Protein AF-A0A0X7JYV1-F1 (afdb_monomer)

Organism: NCBI:txid191390

Solvent-accessible surface area (backbone atoms only — not comparable to full-atom values): 10713 Å² total; per-residue (Å²): 135,82,77,76,75,75,67,81,78,55,72,50,63,49,79,50,95,54,93,27,33,30,32,40,43,58,99,77,88,49,70,45,67,55,55,70,59,71,70,60,39,56,69,51,63,80,45,55,66,67,58,41,50,53,51,33,42,52,52,49,24,56,51,30,47,70,39,95,83,64,55,44,70,53,57,92,79,58,57,78,94,77,61,82,79,89,68,41,78,36,98,88,61,73,36,83,54,52,77,82,57,92,87,40,61,65,58,30,51,50,48,52,45,33,50,83,76,43,21,88,80,70,77,52,72,67,61,32,24,77,35,34,86,61,31,77,42,68,63,34,27,53,52,24,46,52,52,38,50,53,52,50,34,60,70,71,67,53,84,59,75,94,80,57,50,83,85,71,53,91,72,84,86,127

pLDDT: mean 89.29, std 11.87, range [32.91, 97.75]

Structure (mmCIF, N/CA/C/O backbone):
data_AF-A0A0X7JYV1-F1
#
_entry.id   AF-A0A0X7JYV1-F1
#
loop_
_atom_site.group_PDB
_atom_site.id
_atom_site.type_symbol
_atom_site.label_atom_id
_atom_site.label_alt_id
_atom_site.label_comp_id
_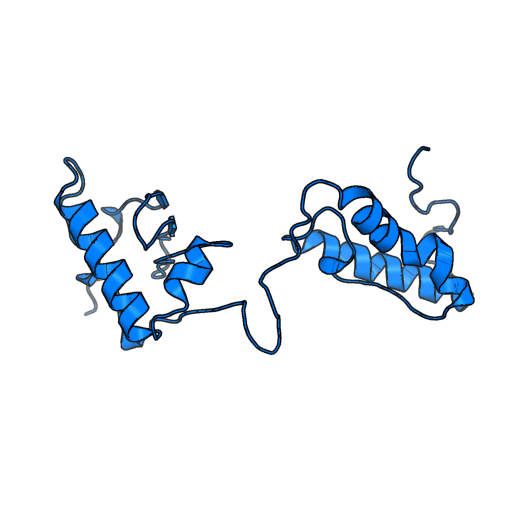atom_site.label_asym_id
_atom_site.label_entity_id
_atom_site.label_seq_id
_atom_site.pdbx_PDB_ins_code
_atom_site.Cartn_x
_atom_site.Cartn_y
_atom_site.Cartn_z
_atom_site.occupancy
_atom_site.B_iso_or_equiv
_atom_site.auth_seq_id
_atom_site.auth_comp_id
_atom_site.auth_asym_id
_atom_site.auth_atom_id
_atom_site.pdbx_PDB_model_num
ATOM 1 N N . MET A 1 1 ? -19.807 -26.103 20.784 1.00 33.91 1 MET A N 1
ATOM 2 C CA . MET A 1 1 ? -21.021 -25.398 20.324 1.00 33.91 1 MET A CA 1
ATOM 3 C C . MET A 1 1 ? -20.685 -23.912 20.316 1.00 33.91 1 MET A C 1
ATOM 5 O O . MET A 1 1 ? -20.834 -23.258 21.335 1.00 33.91 1 MET A O 1
ATOM 9 N N . TYR A 1 2 ? -20.089 -23.412 19.229 1.00 3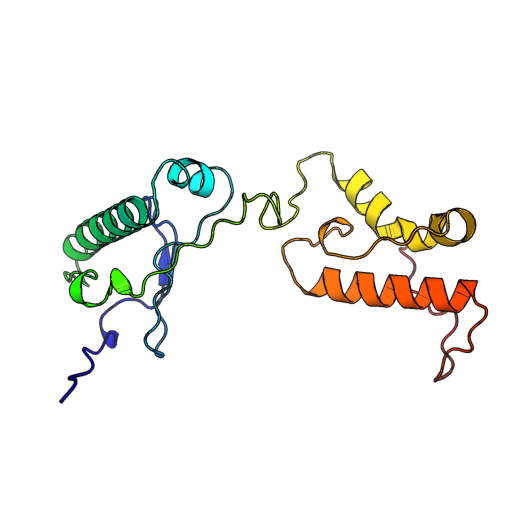2.91 2 TYR A N 1
ATOM 10 C CA . TYR A 1 2 ? -19.815 -21.982 19.088 1.00 32.91 2 TYR A CA 1
ATOM 11 C C . TYR A 1 2 ? -21.114 -21.327 18.638 1.00 32.91 2 TYR A C 1
ATOM 13 O O . TYR A 1 2 ? -21.491 -21.413 17.472 1.00 32.91 2 TYR A O 1
ATOM 21 N N . THR A 1 3 ? -21.849 -20.732 19.570 1.00 38.09 3 THR A N 1
ATOM 22 C CA . THR A 1 3 ? -22.831 -19.712 19.212 1.00 38.09 3 THR A CA 1
ATOM 23 C C . THR A 1 3 ? -22.057 -18.585 18.545 1.00 38.09 3 THR A C 1
ATOM 25 O O . THR A 1 3 ? -21.419 -17.788 19.225 1.00 38.09 3 THR A O 1
ATOM 28 N N . SER A 1 4 ? -22.075 -18.570 17.210 1.00 43.34 4 SER A N 1
ATOM 29 C CA . SER A 1 4 ? -21.818 -17.378 16.408 1.00 43.34 4 SER A CA 1
ATOM 30 C C . SER A 1 4 ? -22.696 -16.280 16.998 1.00 43.34 4 SER A C 1
ATOM 32 O O . SER A 1 4 ? -23.923 -16.285 16.857 1.00 43.34 4 SER A O 1
ATOM 34 N N . LEU A 1 5 ? -22.078 -15.399 17.781 1.00 49.97 5 LEU A N 1
ATOM 35 C CA . LEU A 1 5 ? -22.714 -14.162 18.166 1.00 49.97 5 LEU A CA 1
ATOM 36 C C . LEU A 1 5 ? -22.945 -13.412 16.860 1.00 49.97 5 LEU A C 1
ATOM 38 O O . LEU A 1 5 ? -22.004 -12.955 16.217 1.00 49.97 5 LEU A O 1
ATOM 42 N N . LYS A 1 6 ? -24.200 -13.354 16.426 1.00 52.25 6 LYS A N 1
ATOM 43 C CA . LYS A 1 6 ? -24.572 -12.643 15.211 1.00 52.25 6 LYS A CA 1
ATOM 44 C C . LYS A 1 6 ? -24.196 -1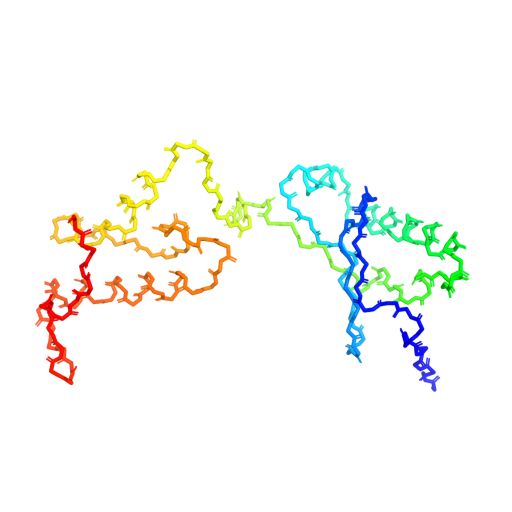1.169 15.373 1.00 52.25 6 LYS A C 1
ATOM 46 O O . LYS A 1 6 ? -24.948 -10.410 15.973 1.00 52.25 6 LYS A O 1
ATOM 51 N N . ILE A 1 7 ? -23.103 -10.757 14.729 1.00 57.00 7 ILE A N 1
ATOM 52 C CA . ILE A 1 7 ? -22.683 -9.353 14.547 1.00 57.00 7 ILE A CA 1
ATOM 53 C C . ILE A 1 7 ? -23.695 -8.571 13.665 1.00 57.00 7 ILE A C 1
ATOM 55 O O . ILE A 1 7 ? -23.497 -7.410 13.335 1.00 57.00 7 ILE A O 1
ATOM 59 N N . LEU A 1 8 ? -24.826 -9.187 13.293 1.00 56.88 8 LEU A N 1
ATOM 60 C CA . LEU A 1 8 ? -25.893 -8.606 12.470 1.00 56.88 8 LEU A CA 1
ATOM 61 C C . LEU A 1 8 ? -26.559 -7.363 13.090 1.00 56.88 8 LEU A C 1
ATOM 63 O O . LEU A 1 8 ? -27.271 -6.662 12.378 1.00 56.88 8 LEU A O 1
ATOM 67 N N . SER A 1 9 ? -26.368 -7.094 14.387 1.00 70.62 9 SER A N 1
ATOM 68 C CA . SER A 1 9 ? -26.886 -5.888 15.050 1.00 70.62 9 SER A CA 1
ATOM 69 C C . SER A 1 9 ? -25.945 -4.681 14.983 1.00 70.62 9 SER A C 1
ATOM 71 O O . SER A 1 9 ? -26.385 -3.570 15.282 1.00 70.62 9 SER A O 1
ATOM 73 N N . LEU A 1 10 ? -24.672 -4.866 14.610 1.00 77.62 10 LEU A N 1
ATOM 74 C CA . LEU A 1 10 ? -23.737 -3.755 14.442 1.00 77.62 10 LEU A CA 1
ATOM 75 C C . LEU A 1 10 ? -23.781 -3.228 13.000 1.00 77.62 10 LEU A C 1
ATOM 77 O O . LEU A 1 10 ? -23.918 -4.018 12.063 1.00 77.62 10 LEU A O 1
ATOM 81 N N . PRO A 1 11 ? -23.633 -1.906 12.795 1.00 83.62 11 PRO A N 1
ATOM 82 C CA . PRO A 1 11 ? -23.472 -1.346 11.460 1.00 83.62 11 PRO A CA 1
ATOM 83 C C . PRO A 1 11 ? -22.309 -2.004 10.713 1.00 83.62 11 PRO A C 1
ATOM 85 O O . PRO A 1 11 ? -21.259 -2.274 11.294 1.00 83.62 11 PRO A O 1
ATOM 88 N N . GLN A 1 12 ? -22.479 -2.217 9.407 1.00 87.69 12 GLN A N 1
ATOM 89 C CA . GLN A 1 12 ? -21.403 -2.716 8.541 1.00 87.69 12 GLN A CA 1
ATOM 90 C C . GLN A 1 12 ? -20.278 -1.694 8.366 1.00 87.69 12 GLN A C 1
ATOM 92 O O . GLN A 1 12 ? -19.138 -2.071 8.114 1.00 87.69 12 GLN A O 1
ATOM 97 N N . THR A 1 13 ? -20.590 -0.406 8.512 1.00 90.19 13 THR A N 1
ATOM 98 C CA . THR A 1 13 ? -19.626 0.684 8.389 1.00 90.19 13 THR A CA 1
ATOM 99 C C . THR A 1 13 ? -19.914 1.744 9.437 1.00 90.19 13 THR A C 1
ATOM 101 O O . THR A 1 13 ? -21.072 2.107 9.654 1.00 90.19 13 THR A O 1
ATOM 104 N N . ILE A 1 14 ? -18.864 2.246 10.080 1.00 89.06 14 ILE A N 1
ATOM 105 C CA . ILE A 1 14 ? -18.926 3.417 10.958 1.00 89.06 14 ILE A CA 1
ATOM 106 C C . ILE A 1 14 ? -17.771 4.332 10.569 1.00 89.06 14 ILE A C 1
ATOM 108 O O . ILE A 1 14 ? -16.627 3.891 10.511 1.00 89.06 14 ILE A O 1
ATOM 112 N N . VAL A 1 15 ? -18.084 5.601 10.324 1.00 92.31 15 VAL A N 1
ATOM 113 C CA . VAL A 1 15 ? -17.098 6.664 10.115 1.00 92.31 15 VAL A CA 1
ATOM 114 C C . VAL A 1 15 ? -17.221 7.632 11.282 1.00 92.31 15 VAL A C 1
ATOM 116 O O . VAL A 1 15 ? -18.325 8.045 11.641 1.00 92.31 15 VAL A O 1
ATOM 119 N N . THR A 1 16 ? -16.102 7.940 11.918 1.00 89.88 16 THR A N 1
ATOM 120 C CA . THR A 1 16 ? -16.039 8.676 13.178 1.00 89.88 16 THR A CA 1
ATOM 121 C C . THR A 1 16 ? -14.786 9.542 13.220 1.00 89.88 16 THR A C 1
ATOM 123 O O . THR A 1 16 ? -13.783 9.253 12.584 1.00 89.88 16 THR A O 1
ATOM 126 N N . ASP A 1 17 ? -14.850 10.617 13.994 1.00 89.12 17 ASP A N 1
ATOM 127 C CA . ASP A 1 17 ? -13.726 11.480 14.353 1.00 89.12 17 ASP A CA 1
ATOM 128 C C . ASP A 1 17 ? -12.864 10.921 15.505 1.00 89.12 17 ASP A C 1
ATOM 130 O O . ASP A 1 17 ? -11.885 11.549 15.914 1.00 89.12 17 ASP A O 1
ATOM 134 N N . CYS A 1 18 ? -13.211 9.754 16.060 1.00 86.81 18 CYS A N 1
ATOM 135 C CA . CYS A 1 18 ? -12.411 9.104 17.093 1.00 86.81 18 CYS A CA 1
ATOM 136 C C . CYS A 1 18 ? -11.186 8.389 16.502 1.00 86.81 18 CYS A C 1
ATOM 138 O O . CYS A 1 18 ? -11.030 8.255 15.291 1.00 86.81 18 CYS A O 1
ATOM 140 N N . LEU A 1 19 ? -10.329 7.859 17.380 1.00 84.56 19 LEU A N 1
ATOM 141 C CA . LEU A 1 19 ? -9.077 7.194 17.000 1.00 84.56 19 LEU A CA 1
ATOM 142 C C . LEU A 1 19 ? -9.250 6.020 16.022 1.00 84.56 19 LEU A C 1
ATOM 144 O O . LEU A 1 19 ? -8.326 5.733 15.268 1.00 84.56 19 LEU A O 1
ATOM 148 N N . ALA A 1 20 ? -10.401 5.340 16.030 1.00 85.50 20 ALA A N 1
ATOM 149 C CA . ALA A 1 20 ? -10.669 4.248 15.097 1.00 85.50 20 ALA A CA 1
ATOM 150 C C . ALA A 1 20 ? -10.878 4.745 13.652 1.00 85.50 20 ALA A C 1
ATOM 152 O O . ALA A 1 20 ? -10.526 4.028 12.717 1.00 85.50 20 ALA A O 1
ATOM 153 N N . HIS A 1 21 ? -11.366 5.978 13.483 1.00 90.38 21 HIS A N 1
ATOM 154 C CA . HIS A 1 21 ? -11.676 6.661 12.224 1.00 90.38 21 HIS A CA 1
ATOM 155 C C . HIS A 1 21 ? -12.701 5.935 11.340 1.00 90.38 21 HIS A C 1
ATOM 157 O O . HIS A 1 21 ? -13.866 6.323 11.282 1.00 90.38 21 HIS A O 1
ATOM 163 N N . GLU A 1 22 ? -12.300 4.845 10.695 1.00 88.00 22 GLU A N 1
ATOM 164 C CA . GLU A 1 22 ? -13.170 4.013 9.873 1.00 88.00 22 GLU A CA 1
ATOM 165 C C . GLU A 1 22 ? -13.190 2.575 10.367 1.00 88.00 22 GLU A C 1
ATOM 167 O O . GLU A 1 22 ? -12.158 1.921 10.523 1.00 88.00 22 GLU A O 1
ATOM 172 N N . PHE A 1 23 ? -14.403 2.079 10.550 1.00 89.50 23 PHE A N 1
ATOM 173 C CA . PHE A 1 23 ? -14.702 0.726 10.961 1.00 89.50 23 PHE A CA 1
ATOM 174 C C . PHE A 1 23 ? -15.492 0.025 9.863 1.00 89.50 23 PHE A C 1
ATOM 176 O O . PHE A 1 23 ? -16.495 0.565 9.387 1.00 89.50 23 PHE A O 1
ATOM 183 N N . TYR A 1 24 ? -15.098 -1.203 9.533 1.00 86.81 24 TYR A N 1
ATOM 184 C CA . TYR A 1 24 ? -15.844 -2.065 8.624 1.00 86.81 24 TYR A CA 1
ATOM 185 C C . TYR A 1 24 ? -16.029 -3.449 9.230 1.00 86.81 24 TYR A C 1
ATOM 187 O O . TYR A 1 24 ? -15.081 -4.085 9.689 1.00 86.81 24 TYR A O 1
ATOM 195 N N . ASN A 1 25 ? -17.258 -3.939 9.177 1.00 85.12 25 ASN A N 1
ATOM 196 C CA . ASN A 1 25 ? -17.617 -5.291 9.560 1.00 85.12 25 ASN A CA 1
ATOM 197 C C . ASN A 1 25 ? -18.267 -5.986 8.370 1.00 85.12 25 ASN A C 1
ATOM 199 O O . ASN A 1 25 ? -19.211 -5.462 7.771 1.00 85.12 25 ASN A O 1
ATOM 203 N N . ASN A 1 26 ? -17.774 -7.174 8.042 1.00 76.31 26 ASN A N 1
ATOM 204 C CA . ASN A 1 26 ? -18.368 -8.007 7.010 1.00 76.31 26 ASN A CA 1
ATOM 205 C C . ASN A 1 26 ? -19.122 -9.189 7.637 1.00 76.31 26 ASN A C 1
ATOM 207 O O . ASN A 1 26 ? -18.989 -9.515 8.810 1.00 76.31 26 ASN A O 1
ATOM 211 N N . THR A 1 27 ? -19.936 -9.865 6.835 1.00 65.88 27 THR A N 1
ATOM 212 C CA . THR A 1 27 ? -20.645 -11.088 7.243 1.00 65.88 27 THR A CA 1
ATOM 213 C C . THR A 1 27 ? -19.733 -12.309 7.429 1.00 65.88 27 THR A C 1
ATOM 215 O O . THR A 1 27 ? -20.249 -13.394 7.672 1.00 65.88 27 THR A O 1
ATOM 218 N N . TYR A 1 28 ? -18.413 -12.161 7.283 1.00 60.47 28 TYR A N 1
ATOM 219 C CA . TYR A 1 28 ? -17.436 -13.248 7.161 1.00 60.47 28 TYR A CA 1
ATOM 220 C C . TYR A 1 28 ? -16.445 -13.299 8.334 1.00 60.47 28 TYR A C 1
ATOM 222 O O . TYR A 1 28 ? -15.290 -13.659 8.143 1.00 60.47 28 TYR A O 1
ATOM 230 N N . ASP A 1 29 ? -16.899 -12.955 9.541 1.00 76.62 29 ASP A N 1
ATOM 231 C CA . ASP A 1 29 ? -16.151 -13.077 10.804 1.00 76.62 29 ASP A CA 1
ATOM 232 C C . ASP A 1 29 ? -14.897 -12.186 10.942 1.00 76.62 29 ASP A C 1
ATOM 234 O O . ASP A 1 29 ? -14.139 -12.339 11.901 1.00 76.62 29 ASP A O 1
ATOM 238 N N . TYR A 1 30 ? -14.686 -11.215 10.043 1.00 85.56 30 TYR A N 1
ATOM 239 C CA . TYR A 1 30 ? -13.577 -10.261 10.138 1.00 85.56 30 TYR A CA 1
ATOM 240 C C . TYR A 1 30 ? -14.058 -8.831 10.358 1.00 85.56 30 TYR A C 1
ATOM 242 O O . TYR A 1 30 ? -15.015 -8.351 9.748 1.00 85.56 30 TYR A O 1
ATOM 250 N N . ILE A 1 31 ? -13.302 -8.127 11.195 1.00 89.62 31 ILE A N 1
ATOM 251 C CA . ILE A 1 31 ? -13.515 -6.727 11.527 1.00 89.62 31 ILE A CA 1
ATOM 252 C C . ILE A 1 31 ? -12.270 -5.938 11.122 1.00 89.62 31 ILE A C 1
ATOM 254 O O . ILE A 1 31 ? -11.174 -6.187 11.628 1.00 89.62 31 ILE A O 1
ATOM 258 N N . LEU A 1 32 ? -12.447 -4.943 10.256 1.00 93.69 32 LEU A N 1
ATOM 259 C CA . LEU A 1 32 ? -11.479 -3.868 10.082 1.00 93.69 32 LEU A CA 1
ATOM 260 C C . LEU A 1 32 ? -11.794 -2.802 11.129 1.00 93.69 32 LEU A C 1
ATOM 262 O O . LEU A 1 32 ? -12.681 -1.974 10.943 1.00 93.69 32 LEU A O 1
ATOM 266 N N . LEU A 1 33 ? -11.099 -2.883 12.265 1.00 93.25 33 LEU A N 1
ATOM 267 C CA . LEU A 1 33 ? -11.400 -2.048 13.429 1.00 93.25 33 LEU A CA 1
ATOM 268 C C . LEU A 1 33 ? -11.068 -0.571 13.199 1.00 93.25 33 LEU A C 1
ATOM 270 O O . LEU A 1 33 ? -11.737 0.301 13.745 1.00 93.25 33 LEU A O 1
ATOM 274 N N . SER A 1 34 ? -9.998 -0.317 12.449 1.00 95.12 34 SER A N 1
ATOM 275 C CA . SER A 1 34 ? -9.519 1.021 12.149 1.00 95.12 34 SER A CA 1
ATOM 276 C C . SER A 1 34 ? -8.795 1.031 10.811 1.00 95.12 34 SER A C 1
ATOM 278 O O . SER A 1 34 ? -7.893 0.220 10.579 1.00 95.12 34 SE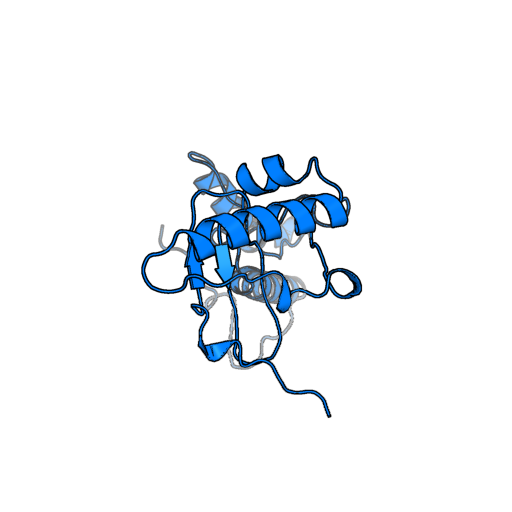R A O 1
ATOM 280 N N . TYR A 1 35 ? -9.174 1.973 9.954 1.00 95.75 35 TYR A N 1
ATOM 281 C CA . TYR A 1 35 ? -8.472 2.299 8.722 1.00 95.75 35 TYR A CA 1
ATOM 282 C C . TYR A 1 35 ? -8.196 3.801 8.669 1.00 95.75 35 TYR A C 1
ATOM 284 O O . TYR A 1 35 ? -9.109 4.616 8.774 1.00 95.75 35 TYR A O 1
ATOM 292 N N . THR A 1 36 ? -6.917 4.168 8.576 1.00 95.75 36 THR A N 1
ATOM 293 C CA . THR A 1 36 ? -6.452 5.557 8.695 1.00 95.75 36 THR A CA 1
ATOM 294 C C . THR A 1 36 ? -5.361 5.880 7.689 1.00 95.75 36 THR A C 1
ATOM 296 O O . THR A 1 36 ? -4.600 5.009 7.261 1.00 95.75 36 THR A O 1
ATOM 299 N N . TRP A 1 37 ? -5.298 7.157 7.316 1.00 95.25 37 TRP A N 1
ATOM 300 C CA . TRP A 1 37 ? -4.340 7.718 6.369 1.00 95.25 37 TRP A CA 1
ATOM 301 C C . TRP A 1 37 ? -3.588 8.879 7.026 1.00 95.25 37 TRP A C 1
ATOM 303 O O . TRP A 1 37 ? -4.052 9.455 8.011 1.00 95.25 37 TRP A O 1
ATOM 313 N N . GLU A 1 38 ? -2.430 9.225 6.462 1.00 94.00 38 GLU A N 1
ATOM 314 C CA . GLU A 1 38 ? -1.724 10.484 6.737 1.00 94.00 38 GLU A CA 1
ATOM 315 C C . GLU A 1 38 ? -1.539 10.771 8.243 1.00 94.00 38 GLU A C 1
ATOM 317 O O . GLU A 1 38 ? -0.969 9.955 8.980 1.00 94.00 38 GLU A O 1
ATOM 322 N N . ASP A 1 39 ? -2.003 11.930 8.712 1.00 93.81 39 ASP A N 1
ATOM 323 C CA . ASP A 1 39 ? -1.814 12.386 10.085 1.00 93.81 39 ASP A CA 1
ATOM 324 C C . ASP A 1 39 ? -2.517 11.493 11.111 1.00 93.81 39 ASP A C 1
ATOM 326 O O . ASP A 1 39 ? -1.995 11.323 12.213 1.00 93.81 39 ASP A O 1
ATOM 330 N N . ASP A 1 40 ? -3.652 10.877 10.778 1.00 93.88 40 ASP A N 1
ATOM 331 C CA . ASP A 1 40 ? -4.352 9.989 11.711 1.00 93.88 40 ASP A CA 1
ATOM 332 C C . ASP A 1 40 ? -3.592 8.679 11.908 1.00 93.88 40 ASP A C 1
ATOM 334 O O . ASP A 1 40 ? -3.376 8.254 13.046 1.00 93.88 40 ASP A O 1
ATOM 338 N N . ALA A 1 41 ? -3.043 8.111 10.831 1.00 94.56 41 ALA A N 1
ATOM 339 C CA . ALA A 1 41 ? -2.151 6.957 10.934 1.00 94.56 41 ALA A CA 1
ATOM 340 C C . ALA A 1 41 ? -0.885 7.291 11.751 1.00 94.56 41 ALA A C 1
ATOM 342 O O . ALA A 1 41 ? -0.416 6.479 12.555 1.00 94.56 41 ALA A O 1
ATOM 343 N N . LYS A 1 42 ? -0.350 8.511 11.598 1.00 92.38 42 LYS A N 1
ATOM 344 C CA . LYS A 1 42 ? 0.823 8.991 12.344 1.00 92.38 42 LYS A CA 1
ATOM 345 C C . LYS A 1 42 ? 0.535 9.222 13.830 1.00 92.38 42 LYS A C 1
ATOM 347 O O . LYS A 1 42 ? 1.371 8.890 14.667 1.00 92.38 42 LYS A O 1
ATOM 352 N N . LYS A 1 43 ? -0.638 9.749 14.193 1.00 91.38 43 LYS A N 1
ATOM 353 C CA . LYS A 1 43 ? -1.051 9.876 15.606 1.00 91.38 43 LYS A CA 1
ATOM 354 C C . LYS A 1 43 ? -1.078 8.512 16.294 1.00 91.38 43 LYS A C 1
ATOM 356 O O . LYS A 1 43 ? -0.716 8.405 17.461 1.00 91.38 43 LYS A O 1
ATOM 361 N N . LEU A 1 44 ? -1.479 7.474 15.565 1.00 91.62 44 LEU A N 1
ATOM 362 C CA . LEU A 1 44 ? -1.633 6.115 16.083 1.00 91.62 44 LEU A CA 1
ATOM 363 C C . LEU A 1 44 ? -0.320 5.321 16.091 1.00 91.62 44 LEU A C 1
ATOM 365 O O . LEU A 1 44 ? -0.205 4.344 16.831 1.00 91.62 44 LEU A O 1
ATOM 369 N N . SER A 1 45 ? 0.700 5.747 15.336 1.00 91.44 45 SER A N 1
ATOM 370 C CA . SER A 1 45 ? 1.983 5.037 15.255 1.00 91.44 45 SER A CA 1
ATOM 371 C C . SER A 1 45 ? 2.810 5.082 16.542 1.00 91.44 45 SER A C 1
ATOM 373 O O . SER A 1 45 ? 3.783 4.343 16.651 1.00 91.44 45 SER A O 1
ATOM 375 N N . ILE A 1 46 ? 2.448 5.936 17.505 1.00 92.81 46 ILE A N 1
ATOM 376 C CA . ILE A 1 46 ? 3.121 6.018 18.812 1.00 92.81 46 ILE A CA 1
ATOM 377 C C . ILE A 1 46 ? 2.799 4.826 19.722 1.00 92.81 46 ILE A C 1
ATOM 379 O O . ILE A 1 46 ? 3.532 4.576 20.674 1.00 92.81 46 ILE A O 1
ATOM 383 N N . PHE A 1 47 ? 1.701 4.115 19.452 1.00 95.12 47 PHE A N 1
ATOM 384 C CA . PHE A 1 47 ? 1.241 2.989 20.257 1.00 95.12 47 PHE A CA 1
ATOM 385 C C . PHE A 1 47 ? 1.749 1.668 19.685 1.00 95.12 47 PHE A C 1
ATOM 387 O O . PHE A 1 47 ? 1.747 1.457 18.464 1.00 95.12 47 PHE A O 1
ATOM 394 N N . ASN A 1 48 ? 2.105 0.736 20.572 1.00 95.62 48 ASN A N 1
ATOM 395 C CA . ASN A 1 48 ? 2.293 -0.652 20.153 1.00 95.62 48 ASN A CA 1
ATOM 396 C C . ASN A 1 48 ? 0.947 -1.290 19.760 1.00 95.62 48 ASN A C 1
ATOM 398 O O . ASN A 1 48 ? -0.120 -0.744 20.035 1.00 95.62 48 ASN A O 1
ATOM 402 N N . ASP A 1 49 ? 0.983 -2.451 19.107 1.00 95.38 49 ASP A N 1
ATOM 403 C CA . ASP A 1 49 ? -0.210 -3.082 18.517 1.00 95.38 49 ASP A CA 1
ATOM 404 C C . ASP A 1 49 ? -1.310 -3.357 19.541 1.00 95.38 49 ASP A C 1
ATOM 406 O O . ASP A 1 49 ? -2.488 -3.113 19.277 1.00 95.38 49 ASP A O 1
ATOM 410 N N . ARG A 1 50 ? -0.927 -3.807 20.740 1.00 95.12 50 ARG A N 1
ATOM 411 C CA . ARG A 1 50 ? -1.877 -4.124 21.807 1.00 95.12 50 ARG A CA 1
ATOM 412 C C . ARG A 1 50 ? -2.496 -2.860 22.394 1.00 95.12 50 ARG A C 1
ATOM 414 O O . ARG A 1 50 ? -3.700 -2.816 22.630 1.00 95.12 50 ARG A O 1
ATOM 421 N N . GLU A 1 51 ? -1.692 -1.825 22.610 1.00 95.81 51 GLU A N 1
ATOM 422 C CA . GLU A 1 51 ? -2.170 -0.516 23.065 1.00 95.81 51 GLU A CA 1
ATOM 423 C C . GLU A 1 51 ? -3.111 0.129 22.048 1.00 95.81 51 GLU A C 1
ATOM 425 O O . GLU A 1 51 ? -4.176 0.620 22.425 1.00 95.81 51 GLU A O 1
ATOM 430 N N . PHE A 1 52 ? -2.736 0.095 20.769 1.00 95.38 52 PHE A N 1
ATOM 431 C CA . PHE A 1 52 ? -3.536 0.594 19.658 1.00 95.38 52 PHE A CA 1
ATOM 432 C C . PHE A 1 52 ? -4.903 -0.093 19.610 1.00 95.38 52 PHE A C 1
ATOM 434 O O . PHE A 1 52 ? -5.936 0.583 19.627 1.00 95.38 52 PHE A O 1
ATOM 441 N N . LEU A 1 53 ? -4.912 -1.429 19.627 1.00 95.19 53 LEU A N 1
ATOM 442 C CA . LEU A 1 53 ? -6.134 -2.224 19.595 1.00 95.19 53 LEU A CA 1
ATOM 443 C C . LEU A 1 53 ? -7.049 -1.900 20.780 1.00 95.19 53 LEU A C 1
ATOM 445 O O . LEU A 1 53 ? -8.244 -1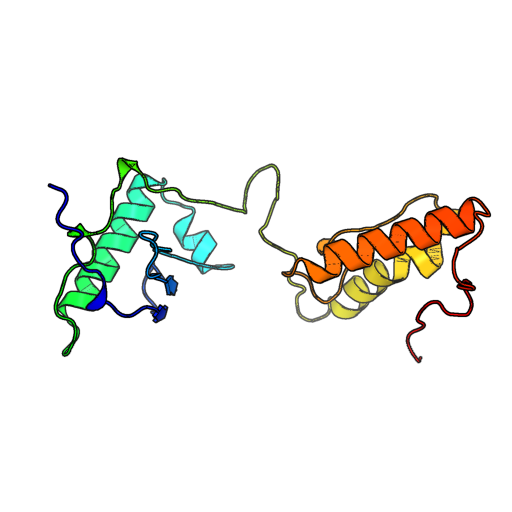.654 20.595 1.00 95.19 53 LEU A O 1
ATOM 449 N N . ASN A 1 54 ? -6.490 -1.870 21.992 1.00 94.88 54 ASN A N 1
ATOM 450 C CA . ASN A 1 54 ? -7.245 -1.593 23.211 1.00 94.88 54 ASN A CA 1
ATOM 451 C C . ASN A 1 54 ? -7.875 -0.195 23.178 1.00 94.88 54 ASN A C 1
ATOM 453 O O . ASN A 1 54 ? -9.034 -0.039 23.557 1.00 94.88 54 ASN A O 1
ATOM 457 N N . LYS A 1 55 ? -7.140 0.817 22.699 1.00 94.88 55 LYS A N 1
ATOM 458 C CA . LYS A 1 55 ? -7.641 2.194 22.582 1.00 94.88 55 LYS A CA 1
ATOM 459 C C . LYS A 1 55 ? -8.763 2.313 21.556 1.00 94.88 55 LYS A C 1
ATOM 461 O O . LYS A 1 55 ? -9.807 2.866 21.885 1.00 94.88 55 LYS A O 1
ATOM 466 N N . CYS A 1 56 ? -8.579 1.761 20.356 1.00 94.44 56 CYS A N 1
ATOM 467 C CA . CYS A 1 56 ? -9.610 1.798 19.314 1.00 94.44 56 CYS A CA 1
ATOM 468 C C . CYS A 1 56 ? -10.884 1.073 19.766 1.00 94.44 56 CYS A C 1
ATOM 470 O O . CYS A 1 56 ? -11.985 1.594 19.612 1.00 94.44 56 CYS A O 1
ATOM 472 N N . THR A 1 57 ? -10.727 -0.091 20.401 1.00 94.00 57 THR A N 1
ATOM 473 C CA . THR A 1 57 ? -11.845 -0.872 20.944 1.00 94.00 57 THR A CA 1
ATOM 474 C C . THR A 1 57 ? -12.597 -0.107 22.034 1.00 94.00 57 THR A C 1
ATOM 476 O O . THR A 1 57 ? -13.823 -0.050 22.008 1.00 94.00 57 THR A O 1
ATOM 479 N N . ALA A 1 58 ? -11.880 0.509 22.979 1.00 94.81 58 ALA A N 1
ATOM 480 C CA . ALA A 1 58 ? -12.491 1.264 24.071 1.00 94.81 58 ALA A CA 1
ATOM 481 C C . ALA A 1 58 ? -13.247 2.511 23.579 1.00 94.81 58 ALA A C 1
ATOM 483 O O . ALA A 1 58 ? -14.340 2.794 24.070 1.00 94.81 58 ALA A O 1
ATOM 484 N N . GLU A 1 59 ? -12.699 3.236 22.600 1.00 93.62 59 GLU A N 1
ATOM 485 C CA . GLU A 1 59 ? -13.377 4.391 21.999 1.00 93.62 59 GLU A CA 1
ATOM 486 C C . GLU A 1 59 ? -14.638 3.983 21.234 1.00 93.62 59 GLU A C 1
ATOM 488 O O . GLU A 1 59 ? -15.685 4.615 21.396 1.00 93.62 59 GLU A O 1
ATOM 493 N N . LEU A 1 60 ? -14.581 2.894 20.462 1.00 92.06 60 LEU A N 1
ATOM 494 C CA . LEU A 1 60 ? -15.757 2.373 19.766 1.00 92.06 60 LEU A CA 1
ATOM 495 C C . LEU A 1 60 ? -16.820 1.868 20.744 1.00 92.06 60 LEU A C 1
ATOM 497 O O . LEU A 1 60 ? -17.989 2.200 20.576 1.00 92.06 60 LEU A O 1
ATOM 501 N N . ASP A 1 61 ? -16.443 1.150 21.804 1.00 93.50 61 ASP A N 1
ATOM 502 C CA . ASP A 1 61 ? -17.372 0.767 22.873 1.00 93.50 61 ASP A CA 1
ATOM 503 C C . ASP A 1 61 ? -18.058 1.997 23.482 1.00 93.50 61 ASP A C 1
ATOM 505 O O . ASP A 1 61 ? -19.281 2.013 23.637 1.00 93.50 61 ASP A O 1
ATOM 509 N N . ARG A 1 62 ? -17.288 3.045 23.804 1.00 93.81 62 ARG A N 1
ATOM 510 C CA . ARG A 1 62 ? -17.815 4.304 24.346 1.00 93.81 62 ARG A CA 1
ATOM 511 C C . ARG A 1 62 ? -18.804 4.949 23.378 1.00 93.81 62 ARG A C 1
ATOM 513 O O . ARG A 1 62 ? -19.873 5.380 23.805 1.00 93.81 62 ARG A O 1
ATOM 520 N N . PHE A 1 63 ? -18.467 5.032 22.096 1.00 89.69 63 PHE A N 1
ATOM 521 C CA . PHE A 1 63 ? -19.333 5.621 21.077 1.00 89.69 63 PHE A CA 1
ATOM 522 C C . PHE A 1 63 ? -20.625 4.814 20.891 1.00 89.69 63 PHE A C 1
ATOM 524 O O . PHE A 1 63 ? -21.726 5.359 20.990 1.00 89.69 63 PHE A O 1
ATOM 531 N N . LEU A 1 64 ? -20.507 3.501 20.690 1.00 90.00 64 LEU A N 1
ATOM 532 C CA . LEU A 1 64 ? -21.636 2.617 20.417 1.00 90.00 64 LEU A CA 1
ATOM 533 C C . LEU A 1 64 ? -22.606 2.522 21.598 1.00 90.00 64 LEU A C 1
ATOM 535 O O . LEU A 1 64 ? -23.820 2.510 21.386 1.00 90.00 64 LEU A O 1
ATOM 539 N N . LEU A 1 65 ? -22.107 2.526 22.836 1.00 93.00 65 LEU A N 1
ATOM 540 C CA . LEU A 1 65 ? -22.951 2.559 24.035 1.00 93.00 65 LEU A CA 1
ATOM 541 C C . LEU A 1 65 ? -23.756 3.856 24.169 1.00 93.00 65 LEU A C 1
ATOM 543 O O . LEU A 1 65 ? -24.876 3.821 24.673 1.00 93.00 65 LEU A O 1
ATOM 547 N N . ASN A 1 66 ? -23.204 4.980 23.706 1.00 91.31 66 ASN A N 1
ATOM 548 C CA . ASN A 1 66 ? -23.865 6.285 23.754 1.00 91.31 66 ASN A CA 1
ATOM 549 C C . ASN A 1 66 ? -24.804 6.540 22.563 1.00 91.31 66 ASN A C 1
ATOM 551 O O . ASN A 1 66 ? -25.565 7.507 22.579 1.00 91.31 66 ASN A O 1
ATOM 555 N N . SER A 1 67 ? -24.783 5.685 21.537 1.00 87.44 67 SER A N 1
ATOM 556 C CA . SER A 1 67 ? -25.728 5.773 20.422 1.00 87.44 67 SER A CA 1
ATOM 557 C C . SER A 1 67 ? -27.167 5.516 20.888 1.00 87.44 67 SER A C 1
ATOM 559 O O . SER A 1 67 ? -27.425 4.704 21.776 1.00 87.44 67 SER A O 1
ATOM 561 N N . SER A 1 68 ? -28.148 6.187 20.285 1.00 89.06 68 SER A N 1
ATOM 562 C CA . SER A 1 68 ? -29.559 6.002 20.652 1.00 89.06 68 SER A CA 1
ATOM 563 C C . SER A 1 68 ? -30.126 4.654 20.188 1.00 89.06 68 SER A C 1
ATOM 565 O O . SER A 1 68 ? -31.070 4.151 20.802 1.00 89.06 68 SER A O 1
ATOM 567 N N . ASN A 1 69 ? -29.538 4.069 19.143 1.00 85.50 69 ASN A N 1
ATOM 568 C CA . ASN A 1 69 ? -30.058 2.929 18.392 1.00 85.50 69 ASN A CA 1
ATOM 569 C C . ASN A 1 69 ? -29.244 1.627 18.532 1.00 85.50 69 ASN A C 1
ATOM 571 O O . ASN A 1 69 ? -29.841 0.567 18.374 1.00 85.50 69 ASN A O 1
ATOM 575 N N . ILE A 1 70 ? -27.934 1.664 18.824 1.00 87.38 70 ILE A N 1
ATOM 576 C CA . ILE A 1 70 ? -27.100 0.442 18.908 1.00 87.38 70 ILE A CA 1
ATOM 577 C C . ILE A 1 70 ? -26.961 -0.022 20.363 1.00 87.38 70 ILE A C 1
ATOM 579 O O . ILE A 1 70 ? -27.303 -1.162 20.679 1.00 87.38 70 ILE A O 1
ATOM 583 N N . LYS A 1 71 ? -26.491 0.866 21.254 1.00 89.50 71 LYS A N 1
ATOM 584 C CA . LYS A 1 71 ? -26.347 0.648 22.711 1.00 89.50 71 LYS A CA 1
ATOM 585 C C . LYS A 1 71 ? -25.647 -0.661 23.102 1.00 89.50 71 LYS A C 1
ATOM 587 O O . LYS A 1 71 ? -25.980 -1.277 24.113 1.00 89.50 71 LYS A O 1
ATOM 592 N N . GLN A 1 72 ? -24.681 -1.102 22.303 1.00 89.44 72 GLN A N 1
ATOM 593 C CA . GLN A 1 72 ? -23.965 -2.366 22.491 1.00 89.44 72 GLN A CA 1
ATOM 594 C C . GLN A 1 72 ? -22.464 -2.152 22.341 1.00 89.44 72 GLN A C 1
ATOM 596 O O . GLN A 1 72 ? -22.029 -1.276 21.601 1.00 89.44 72 GLN A O 1
ATOM 601 N N . LYS A 1 73 ? -21.675 -2.962 23.048 1.00 90.69 73 LYS A N 1
ATOM 602 C CA . LYS A 1 73 ? -20.217 -2.981 22.913 1.00 90.69 73 LYS A CA 1
ATOM 603 C C . LYS A 1 73 ? -19.799 -3.793 21.695 1.00 90.69 73 LYS A C 1
ATOM 605 O O . LYS A 1 73 ? -20.453 -4.781 21.360 1.00 90.69 73 LYS A O 1
ATOM 610 N N . ILE A 1 74 ? -18.672 -3.418 21.105 1.00 89.62 74 ILE A N 1
ATOM 611 C CA . ILE A 1 74 ? -17.989 -4.214 20.092 1.00 89.62 74 ILE A CA 1
ATOM 612 C C . ILE A 1 74 ? -16.907 -5.117 20.685 1.00 89.62 74 ILE A C 1
ATOM 614 O O . ILE A 1 74 ? -16.615 -6.165 20.114 1.00 89.62 74 ILE A O 1
ATOM 618 N N . SER A 1 75 ? -16.356 -4.770 21.852 1.00 92.19 75 SER A N 1
ATOM 619 C CA . SER A 1 75 ? -15.306 -5.557 22.511 1.00 92.19 75 SER A CA 1
ATOM 620 C C . SER A 1 75 ? -15.586 -7.062 22.655 1.00 92.19 75 SER A C 1
ATOM 622 O O . SER A 1 75 ? -14.631 -7.819 22.498 1.00 92.19 75 SER A O 1
ATOM 624 N N . PRO A 1 76 ? -16.830 -7.557 22.859 1.00 91.12 76 PRO A N 1
ATOM 625 C CA . PRO A 1 76 ? -17.090 -9.000 22.906 1.00 91.12 76 PRO A CA 1
ATOM 626 C C . PRO A 1 76 ? -16.844 -9.739 21.581 1.00 91.12 76 PRO A C 1
ATOM 628 O O . PRO A 1 76 ? -16.752 -10.963 21.582 1.00 91.12 76 PRO A O 1
ATOM 631 N N . TYR A 1 77 ? -16.765 -9.013 20.462 1.00 87.00 77 TYR A N 1
ATOM 632 C CA . TYR A 1 77 ? -16.548 -9.558 19.118 1.00 87.00 77 TYR A CA 1
ATOM 633 C C . TYR A 1 77 ? -15.102 -9.408 18.638 1.00 87.00 77 TYR A C 1
ATOM 635 O O . TYR A 1 77 ? -14.769 -9.854 17.544 1.00 87.00 77 TYR A O 1
ATOM 643 N N . ILE A 1 78 ? -14.238 -8.776 19.433 1.00 88.69 78 ILE A N 1
ATOM 644 C CA . ILE A 1 78 ? -12.834 -8.559 19.092 1.00 88.69 78 ILE A CA 1
ATOM 645 C C . ILE A 1 78 ? -11.999 -9.572 19.865 1.00 88.69 78 ILE A C 1
ATOM 647 O O . ILE A 1 78 ? -12.074 -9.643 21.088 1.00 88.69 78 ILE A O 1
ATOM 651 N N . SER A 1 79 ? -11.181 -10.339 19.147 1.00 90.31 79 SER A N 1
ATOM 652 C CA . SER A 1 79 ? -10.215 -11.271 19.729 1.00 90.31 79 SER A CA 1
ATOM 653 C C . SER A 1 79 ? -8.814 -10.649 19.685 1.00 90.31 79 SER A C 1
ATOM 655 O O . SER A 1 79 ? -8.201 -10.632 18.615 1.00 90.31 79 SER A O 1
ATOM 657 N N . PRO A 1 80 ? -8.273 -10.132 20.809 1.00 89.69 80 PRO A N 1
ATOM 658 C CA . PRO A 1 80 ? -6.966 -9.475 20.808 1.00 89.69 80 PRO A CA 1
ATOM 659 C C . PRO A 1 80 ? -5.818 -10.377 20.371 1.00 89.69 80 PRO A C 1
ATOM 661 O O . PRO A 1 80 ? -4.873 -9.906 19.752 1.00 89.69 80 PRO A O 1
ATOM 664 N N . GLU A 1 81 ? -5.924 -11.673 20.655 1.00 92.25 81 GLU A N 1
ATOM 665 C CA . GLU A 1 81 ? -4.896 -12.661 20.319 1.00 92.25 81 GLU A CA 1
ATOM 666 C C . GLU A 1 81 ? -4.888 -13.025 18.821 1.00 92.25 81 GLU A C 1
ATOM 668 O O . GLU A 1 81 ? -3.934 -13.624 18.335 1.00 92.25 81 GLU A O 1
ATOM 673 N N . GLN A 1 82 ? -5.941 -12.664 18.077 1.00 91.75 82 GLN A N 1
ATOM 674 C CA . GLN A 1 82 ? -6.041 -12.850 16.621 1.00 91.75 82 GLN A CA 1
ATOM 675 C C . GLN A 1 82 ? -5.941 -11.528 15.848 1.00 91.75 82 GLN A C 1
ATOM 677 O O . GLN A 1 82 ? -6.021 -11.520 14.620 1.00 91.75 82 GLN A O 1
ATOM 682 N N . ALA A 1 83 ? -5.795 -10.404 16.550 1.00 93.44 83 ALA A N 1
ATOM 683 C CA . ALA A 1 83 ? -5.734 -9.095 15.928 1.00 93.44 83 ALA A CA 1
ATOM 684 C C . ALA A 1 83 ? -4.386 -8.872 15.230 1.00 93.44 83 ALA A C 1
ATOM 686 O O . ALA A 1 83 ? -3.329 -9.251 15.732 1.00 93.44 83 ALA A O 1
ATOM 687 N N . MET A 1 84 ? -4.428 -8.190 14.086 1.00 94.94 84 MET A N 1
ATOM 688 C CA . MET A 1 84 ? -3.247 -7.789 13.325 1.00 94.94 84 MET A CA 1
ATOM 689 C C . MET A 1 84 ? -3.288 -6.284 13.073 1.00 94.94 84 MET A C 1
ATOM 691 O O . MET A 1 84 ? -4.331 -5.742 12.706 1.00 94.94 84 MET A O 1
ATOM 695 N N . VAL A 1 85 ? -2.140 -5.618 13.219 1.00 95.19 85 VAL A N 1
ATOM 696 C CA . VAL A 1 85 ? -1.982 -4.199 12.886 1.00 95.19 85 VAL A CA 1
ATOM 697 C C . VAL A 1 85 ? -0.959 -4.056 11.764 1.00 95.19 85 VAL A C 1
ATOM 699 O O . VAL A 1 85 ? 0.236 -4.260 11.962 1.00 95.19 85 VAL A O 1
ATOM 702 N N . GLN A 1 86 ? -1.422 -3.666 10.578 1.00 95.38 86 GLN A N 1
ATOM 703 C CA . GLN A 1 86 ? -0.544 -3.385 9.444 1.00 95.38 86 GLN A CA 1
ATOM 704 C C . GLN A 1 86 ? -0.187 -1.896 9.407 1.00 95.38 86 GLN A C 1
ATOM 706 O O . GLN A 1 86 ? -1.049 -1.047 9.193 1.00 95.38 86 GLN A O 1
ATOM 711 N N . ARG A 1 87 ? 1.105 -1.575 9.556 1.00 95.75 87 ARG A N 1
ATOM 712 C CA . ARG A 1 87 ? 1.636 -0.215 9.357 1.00 95.75 87 ARG A CA 1
ATOM 713 C C . ARG A 1 87 ? 2.481 -0.162 8.093 1.00 95.75 87 ARG A C 1
ATOM 715 O O . ARG A 1 87 ? 3.544 -0.776 8.016 1.00 95.75 87 ARG A O 1
ATOM 722 N N . TRP A 1 88 ? 2.022 0.612 7.118 1.00 95.81 88 TRP A N 1
ATOM 723 C CA . TRP A 1 88 ? 2.721 0.811 5.846 1.00 95.81 88 TRP A CA 1
ATOM 724 C C . TRP A 1 88 ? 3.950 1.724 5.957 1.00 95.81 88 TRP A C 1
ATOM 726 O O . TRP A 1 88 ? 4.871 1.637 5.155 1.00 95.81 88 TRP A O 1
ATOM 736 N N . MET A 1 89 ? 4.031 2.546 7.004 1.00 93.25 89 MET A N 1
ATOM 737 C CA . MET A 1 89 ? 5.261 3.262 7.353 1.00 93.25 89 MET A CA 1
ATOM 738 C C . MET A 1 89 ? 6.272 2.300 7.993 1.00 93.25 89 MET A C 1
ATOM 740 O O . MET A 1 89 ? 6.486 2.305 9.203 1.00 93.25 89 MET A O 1
ATOM 744 N N . ASN A 1 90 ? 6.870 1.432 7.180 1.00 91.44 90 ASN A N 1
ATOM 745 C CA . ASN A 1 90 ? 7.890 0.470 7.592 1.00 91.44 90 ASN A CA 1
ATOM 746 C C . ASN A 1 90 ? 9.085 0.493 6.630 1.00 91.44 90 ASN A C 1
ATOM 748 O O . ASN A 1 90 ? 9.026 1.088 5.558 1.00 91.44 90 ASN A O 1
ATOM 752 N N . LYS A 1 91 ? 10.161 -0.209 6.993 1.00 92.69 91 LYS A N 1
ATOM 753 C CA . LYS A 1 91 ? 11.419 -0.236 6.229 1.00 92.69 91 LYS A CA 1
ATOM 754 C C . LYS A 1 91 ? 11.309 -0.750 4.784 1.00 92.69 91 LYS A C 1
ATOM 756 O O . LYS A 1 91 ? 12.211 -0.496 3.999 1.00 92.69 91 LYS A O 1
ATOM 761 N N . ASN A 1 92 ? 10.258 -1.502 4.454 1.00 93.31 92 ASN A N 1
ATOM 762 C CA . ASN A 1 92 ? 10.103 -2.125 3.138 1.00 93.31 92 ASN A CA 1
ATOM 763 C C . ASN A 1 92 ? 9.251 -1.273 2.192 1.00 93.31 92 ASN A C 1
ATOM 765 O O . ASN A 1 92 ? 9.503 -1.261 0.995 1.00 93.31 92 ASN A O 1
ATOM 769 N N . SER A 1 93 ? 8.229 -0.599 2.724 1.00 92.62 93 SER A N 1
ATOM 770 C CA . SER A 1 93 ? 7.228 0.124 1.920 1.00 92.62 93 SER A CA 1
ATOM 771 C C . SER A 1 93 ? 7.336 1.643 2.038 1.00 92.62 93 SER A C 1
ATOM 773 O O . SER A 1 93 ? 6.982 2.340 1.096 1.00 92.62 93 SER A O 1
ATOM 775 N N . LEU A 1 94 ? 7.886 2.161 3.146 1.00 92.69 94 LEU A N 1
ATOM 776 C CA . LEU A 1 94 ? 8.112 3.593 3.401 1.00 92.69 94 LEU A CA 1
ATOM 777 C C . LEU A 1 94 ? 6.849 4.478 3.280 1.00 92.69 94 LEU A C 1
ATOM 779 O O . LEU A 1 94 ? 6.960 5.700 3.250 1.00 92.69 94 LEU A O 1
ATOM 783 N N . GLY A 1 95 ? 5.661 3.871 3.235 1.00 93.75 95 GLY A N 1
ATOM 784 C CA . GLY A 1 95 ? 4.386 4.507 2.910 1.00 93.75 95 GLY A CA 1
ATOM 785 C C . GLY A 1 95 ? 3.393 3.492 2.341 1.00 93.75 95 GLY A C 1
ATOM 786 O O . GLY A 1 95 ? 3.777 2.390 1.957 1.00 93.75 95 GLY A O 1
ATOM 787 N N . CYS A 1 96 ? 2.101 3.832 2.332 1.00 94.81 96 CYS A N 1
ATOM 788 C CA . CYS A 1 96 ? 1.060 2.954 1.774 1.00 94.81 96 CYS A CA 1
ATOM 789 C C . CYS A 1 96 ? 0.899 3.114 0.262 1.00 94.81 96 CYS A C 1
ATOM 791 O O . CYS A 1 96 ? 0.694 2.124 -0.433 1.00 94.81 96 CYS A O 1
ATOM 793 N N . ALA A 1 97 ? 0.995 4.349 -0.220 1.00 95.25 97 ALA A N 1
ATOM 794 C CA . ALA A 1 97 ? 0.881 4.712 -1.618 1.00 95.25 97 ALA A CA 1
ATOM 795 C C . ALA A 1 97 ? 1.441 6.120 -1.837 1.00 95.25 97 ALA A C 1
ATOM 797 O O . ALA A 1 97 ? 1.540 6.915 -0.892 1.00 95.25 97 ALA A O 1
ATOM 798 N N . LYS A 1 98 ? 1.768 6.468 -3.082 1.00 94.19 98 LYS A N 1
ATOM 799 C CA . LYS A 1 98 ? 2.060 7.860 -3.441 1.00 94.19 98 LYS A CA 1
ATOM 800 C C . LYS A 1 98 ? 0.775 8.695 -3.430 1.00 94.19 98 LYS A C 1
ATOM 802 O O . LYS A 1 98 ? -0.172 8.400 -4.145 1.00 94.19 98 LYS A O 1
ATOM 807 N N . LEU A 1 99 ? 0.800 9.822 -2.725 1.00 92.00 99 LEU A N 1
ATOM 808 C CA . LEU A 1 99 ? -0.183 10.894 -2.875 1.00 92.00 99 LEU A CA 1
ATOM 809 C C . LEU A 1 99 ? 0.564 12.199 -3.153 1.00 92.00 99 LEU A C 1
ATOM 811 O O . LEU A 1 99 ? 1.332 12.675 -2.315 1.00 92.00 99 LEU A O 1
ATOM 815 N N . TYR A 1 100 ? 0.402 12.761 -4.351 1.00 89.69 100 TYR A N 1
ATOM 816 C CA . TYR A 1 100 ? 1.121 13.981 -4.712 1.00 89.69 100 TYR A CA 1
ATOM 817 C C . TYR A 1 100 ? 0.427 15.218 -4.133 1.00 89.69 100 TYR A C 1
ATOM 819 O O . TYR A 1 100 ? -0.799 15.304 -4.053 1.00 89.69 100 TYR A O 1
ATOM 827 N N . ARG A 1 101 ? 1.234 16.189 -3.702 1.00 92.12 101 ARG A N 1
ATOM 828 C CA . ARG A 1 101 ? 0.754 17.456 -3.139 1.00 92.12 101 ARG A CA 1
ATOM 829 C C . ARG A 1 101 ? 0.491 18.477 -4.246 1.00 92.12 101 ARG A C 1
ATOM 831 O O . ARG A 1 101 ? 0.869 18.285 -5.404 1.00 92.12 101 ARG A O 1
ATOM 838 N N . ALA A 1 102 ? -0.152 19.583 -3.880 1.00 94.62 102 ALA A N 1
ATOM 839 C CA . ALA A 1 102 ? -0.325 20.715 -4.781 1.00 94.62 102 ALA A CA 1
ATOM 840 C C . ALA A 1 102 ? 1.027 21.127 -5.398 1.00 94.62 102 ALA A C 1
ATOM 842 O O . ALA A 1 102 ? 2.029 21.229 -4.695 1.00 94.62 102 ALA A O 1
ATOM 843 N N . GLY A 1 103 ? 1.049 21.323 -6.718 1.00 94.62 103 GLY A N 1
ATOM 844 C CA . GLY A 1 103 ? 2.260 21.647 -7.482 1.00 94.62 103 GLY A CA 1
ATOM 845 C C . GLY A 1 103 ? 3.037 20.445 -8.039 1.00 94.62 103 GLY A C 1
ATOM 846 O O . GLY A 1 103 ? 3.752 20.612 -9.020 1.00 94.62 103 GLY A O 1
ATOM 847 N N . ALA A 1 104 ? 2.838 19.227 -7.527 1.00 93.88 104 ALA A N 1
ATOM 848 C CA . ALA A 1 104 ? 3.605 18.045 -7.949 1.00 93.88 104 ALA A CA 1
ATOM 849 C C . ALA A 1 104 ? 3.007 17.288 -9.159 1.00 93.88 104 ALA A C 1
ATOM 851 O O . ALA A 1 104 ? 3.495 16.226 -9.547 1.00 93.88 104 ALA A O 1
ATOM 852 N N . TYR A 1 105 ? 1.949 17.820 -9.784 1.00 91.44 105 TYR A N 1
ATOM 853 C CA . TYR A 1 105 ? 1.283 17.166 -10.919 1.00 91.44 105 TYR A CA 1
ATOM 854 C C . TYR A 1 105 ? 2.234 16.937 -12.102 1.00 91.44 105 TYR A C 1
ATOM 856 O O . TYR A 1 105 ? 2.313 15.833 -12.635 1.00 91.44 105 TYR A O 1
ATOM 864 N N . TYR A 1 106 ? 2.996 17.962 -12.494 1.00 92.75 106 TYR A N 1
ATOM 865 C CA . TYR A 1 106 ? 3.901 17.863 -13.641 1.00 92.75 106 TYR A CA 1
ATOM 866 C C . TYR A 1 106 ? 5.049 16.880 -13.405 1.00 92.75 106 TYR A C 1
ATOM 868 O O . TYR A 1 106 ? 5.466 16.190 -14.334 1.00 92.75 106 TYR A O 1
ATOM 876 N N . GLU A 1 107 ? 5.520 16.762 -12.165 1.00 93.12 107 GLU A N 1
ATOM 877 C CA . GLU A 1 107 ? 6.510 15.757 -11.775 1.00 93.12 107 GLU A CA 1
ATOM 878 C C . GLU A 1 107 ? 5.920 14.348 -11.912 1.00 93.12 107 GLU A C 1
ATOM 880 O O . GLU A 1 107 ? 6.525 13.482 -12.543 1.00 93.12 107 GLU A O 1
ATOM 885 N N . ALA A 1 108 ? 4.696 14.131 -11.415 1.00 92.88 108 ALA A N 1
ATOM 886 C CA . ALA A 1 108 ? 4.005 12.850 -11.542 1.00 92.88 108 ALA A CA 1
ATOM 887 C C . ALA A 1 108 ? 3.763 12.460 -13.011 1.00 92.88 108 ALA A C 1
ATOM 889 O O . ALA A 1 108 ? 4.015 11.317 -13.387 1.00 92.88 108 ALA A O 1
ATOM 890 N N . VAL A 1 109 ? 3.344 13.407 -13.856 1.00 92.56 109 VAL A N 1
ATOM 891 C CA . VAL A 1 109 ? 3.169 13.179 -15.300 1.00 92.56 109 VAL A CA 1
ATOM 892 C C . VAL A 1 109 ? 4.502 12.884 -15.988 1.00 92.56 109 VAL A C 1
ATOM 894 O O . VAL A 1 109 ? 4.557 12.027 -16.867 1.00 92.56 109 VAL A O 1
ATOM 897 N N . THR A 1 110 ? 5.582 13.557 -15.584 1.00 92.88 110 THR A N 1
ATOM 898 C CA . THR A 1 110 ? 6.926 13.320 -16.131 1.00 92.88 110 THR A CA 1
ATOM 899 C C . THR A 1 110 ? 7.418 11.910 -15.821 1.00 92.88 110 THR A C 1
ATOM 901 O O . THR A 1 110 ? 7.944 11.241 -16.708 1.00 92.88 110 THR A O 1
ATOM 904 N N . LEU A 1 111 ? 7.197 11.425 -14.597 1.00 94.56 111 LEU A N 1
ATOM 905 C CA . LEU A 1 111 ? 7.508 10.042 -14.231 1.00 94.56 111 LEU A CA 1
ATOM 906 C C . LEU A 1 111 ? 6.654 9.042 -15.018 1.00 94.56 111 LEU A C 1
ATOM 908 O O . LEU A 1 111 ? 7.181 8.055 -15.522 1.00 94.56 111 LEU A O 1
ATOM 912 N N . MET A 1 112 ? 5.365 9.333 -15.192 1.00 93.00 112 MET A N 1
ATOM 913 C CA . MET A 1 112 ? 4.435 8.460 -15.910 1.00 93.00 112 MET A CA 1
ATOM 914 C C . MET A 1 112 ? 4.798 8.294 -17.388 1.00 93.00 112 MET A C 1
ATOM 916 O O . MET A 1 112 ? 4.648 7.208 -17.936 1.00 93.00 112 MET A O 1
ATOM 920 N N . LYS A 1 113 ? 5.301 9.347 -18.042 1.00 93.19 113 LYS A N 1
ATOM 921 C CA . LYS A 1 113 ? 5.728 9.300 -19.452 1.00 93.19 113 LYS A CA 1
ATOM 922 C C . LYS A 1 113 ? 7.192 8.887 -19.643 1.00 93.19 113 LYS A C 1
ATOM 924 O O . LYS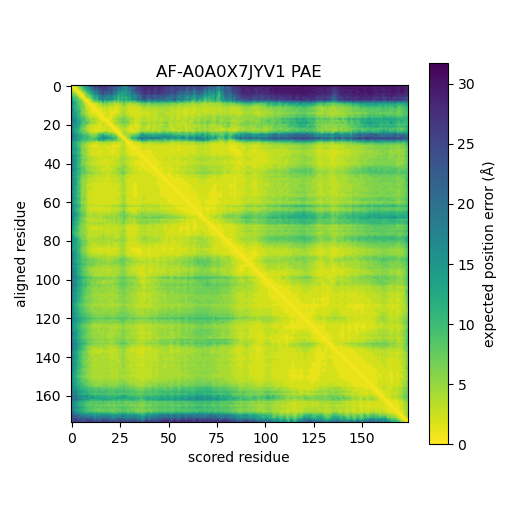 A 1 113 ? 7.671 8.876 -20.778 1.00 93.19 113 LYS A O 1
ATOM 929 N N . TYR A 1 114 ? 7.909 8.560 -18.564 1.00 95.81 114 TYR A N 1
ATOM 930 C CA . TYR A 1 114 ? 9.353 8.330 -18.607 1.00 95.81 114 TYR A CA 1
ATOM 931 C C . TYR A 1 114 ? 9.742 7.227 -19.593 1.00 95.81 114 TYR A C 1
ATOM 933 O O . TYR A 1 114 ? 10.658 7.410 -20.397 1.00 95.81 114 TYR A O 1
ATOM 941 N N . ASN A 1 115 ? 9.037 6.093 -19.571 1.00 95.69 115 ASN A N 1
ATOM 942 C CA . ASN A 1 115 ? 9.374 4.968 -20.439 1.00 95.69 115 ASN A CA 1
ATOM 943 C C . ASN A 1 115 ? 9.245 5.343 -21.917 1.00 95.69 115 ASN A C 1
ATOM 945 O O . ASN A 1 115 ? 10.139 5.042 -22.709 1.00 95.69 115 ASN A O 1
ATOM 949 N N . ARG A 1 116 ? 8.204 6.098 -22.267 1.00 92.94 116 ARG A N 1
ATOM 950 C CA . ARG A 1 116 ? 7.996 6.612 -23.619 1.00 92.94 116 ARG A CA 1
ATOM 951 C C . ARG A 1 116 ? 9.115 7.540 -24.084 1.00 92.94 116 ARG A C 1
ATOM 953 O O . ARG A 1 116 ? 9.534 7.450 -25.234 1.00 92.94 116 ARG A O 1
ATOM 960 N N . GLU A 1 117 ? 9.577 8.437 -23.217 1.00 93.62 117 GLU A N 1
ATOM 961 C CA . GLU A 1 117 ? 10.471 9.534 -23.610 1.00 93.62 117 GLU A CA 1
ATOM 962 C C . GLU A 1 117 ? 11.963 9.245 -23.409 1.00 93.62 117 GLU A C 1
ATOM 964 O O . GLU A 1 117 ? 12.785 9.843 -24.102 1.00 93.62 117 GLU A O 1
ATOM 969 N N . PHE A 1 118 ? 12.332 8.347 -22.490 1.00 95.88 118 PHE A N 1
ATOM 970 C CA . PHE A 1 118 ? 13.726 8.209 -22.047 1.00 95.88 118 PHE A CA 1
ATOM 971 C C . PHE A 1 118 ? 14.238 6.766 -21.958 1.00 95.88 118 PHE A C 1
ATOM 973 O O . PHE A 1 118 ? 15.446 6.563 -22.087 1.00 95.88 118 PHE A O 1
ATOM 980 N N . SER A 1 119 ? 13.379 5.749 -21.790 1.00 96.06 119 SER A N 1
ATOM 981 C CA . SER A 1 119 ? 13.858 4.367 -21.557 1.00 96.06 119 SER A CA 1
ATOM 982 C C . SER A 1 119 ? 14.741 3.815 -22.683 1.00 96.06 119 SER A C 1
ATOM 984 O O . SER A 1 119 ? 15.681 3.059 -22.432 1.00 96.06 119 SER A O 1
ATOM 986 N N . TYR A 1 120 ? 14.494 4.233 -23.930 1.00 93.69 120 TYR A N 1
ATOM 987 C CA . TYR A 1 120 ? 15.225 3.745 -25.102 1.00 93.69 120 TYR A CA 1
ATOM 988 C C . TYR A 1 120 ? 16.705 4.159 -25.120 1.00 93.69 120 TYR A C 1
ATOM 990 O O . TYR A 1 120 ? 17.511 3.470 -25.760 1.00 93.69 120 TYR A O 1
ATOM 998 N N . THR A 1 121 ? 17.067 5.254 -24.438 1.00 95.50 121 THR A N 1
ATOM 999 C CA . THR A 1 121 ? 18.459 5.694 -24.255 1.00 95.50 121 THR A CA 1
ATOM 1000 C C . THR A 1 121 ? 19.020 5.262 -22.909 1.00 95.50 121 THR A C 1
ATOM 1002 O O . THR A 1 121 ? 20.170 4.828 -22.854 1.00 95.50 121 THR A O 1
ATOM 1005 N N . SER A 1 122 ? 18.232 5.354 -21.834 1.00 96.56 122 SER A N 1
ATOM 1006 C CA . SER A 1 122 ? 18.715 5.113 -20.471 1.00 96.56 122 SER A CA 1
ATOM 1007 C C . SER A 1 122 ? 18.849 3.632 -20.113 1.00 96.56 122 SER A C 1
ATOM 1009 O O . SER A 1 122 ? 19.608 3.301 -19.206 1.00 96.56 122 SER A O 1
ATOM 1011 N N . ASN A 1 123 ? 18.126 2.739 -20.802 1.00 95.38 123 ASN A N 1
ATOM 1012 C CA . ASN A 1 123 ? 17.914 1.338 -20.407 1.00 95.38 123 ASN A CA 1
ATOM 1013 C C . ASN A 1 123 ? 17.315 1.177 -18.996 1.00 95.38 123 ASN A C 1
ATOM 1015 O O . ASN A 1 123 ? 17.394 0.100 -18.405 1.00 95.38 123 ASN A O 1
ATOM 1019 N N . LEU A 1 124 ? 16.709 2.240 -18.464 1.00 97.75 124 LEU A N 1
ATOM 1020 C CA . LEU A 1 124 ? 15.941 2.225 -17.229 1.00 97.75 124 LEU A CA 1
ATOM 1021 C C . LEU A 1 124 ? 14.454 2.214 -17.578 1.00 97.75 124 LEU A C 1
ATOM 1023 O O . LEU A 1 124 ? 14.015 2.961 -18.452 1.00 97.75 124 LEU A O 1
ATOM 1027 N N . TYR A 1 125 ? 13.691 1.398 -16.860 1.00 97.69 125 TYR A N 1
ATOM 1028 C CA . TYR A 1 125 ? 12.244 1.306 -17.005 1.00 97.69 125 TYR A CA 1
ATOM 1029 C C . TYR A 1 125 ? 11.593 1.510 -15.644 1.00 97.69 125 TYR A C 1
ATOM 1031 O O . TYR A 1 125 ? 12.053 0.959 -14.642 1.00 97.69 125 TYR A O 1
ATOM 1039 N N . LEU A 1 126 ? 10.538 2.315 -15.608 1.00 96.94 126 LEU A N 1
ATOM 1040 C CA . LEU A 1 126 ? 9.799 2.641 -14.397 1.00 96.94 126 LEU A CA 1
ATOM 1041 C C . LEU A 1 126 ? 8.432 1.959 -14.437 1.00 96.94 126 LEU A C 1
ATOM 1043 O O . LEU A 1 126 ? 7.676 2.115 -15.390 1.00 96.94 126 LEU A O 1
ATOM 1047 N N . CYS A 1 127 ? 8.098 1.210 -13.390 1.00 96.31 127 CYS A N 1
ATOM 1048 C CA . CYS A 1 127 ? 6.778 0.610 -13.210 1.00 96.31 127 CYS A CA 1
ATOM 1049 C C . CYS A 1 127 ? 6.393 0.574 -11.733 1.00 96.31 127 CYS A C 1
ATOM 1051 O O . CYS A 1 127 ? 7.256 0.578 -10.855 1.00 96.31 127 CYS A O 1
ATOM 1053 N N . GLY A 1 128 ? 5.092 0.498 -11.471 1.00 95.62 128 GLY A N 1
ATOM 1054 C CA . GLY A 1 128 ? 4.529 0.605 -10.129 1.00 95.62 128 GLY A CA 1
ATOM 1055 C C . GLY A 1 128 ? 3.776 1.917 -9.942 1.00 95.62 128 GLY A C 1
ATOM 1056 O O . GLY A 1 128 ? 4.002 2.900 -10.650 1.00 95.62 128 GLY A O 1
ATOM 1057 N N . GLU A 1 129 ? 2.866 1.927 -8.973 1.00 95.50 129 GLU A N 1
ATOM 1058 C CA . GLU A 1 129 ? 1.971 3.059 -8.728 1.00 95.50 129 GLU A CA 1
ATOM 1059 C C . GLU A 1 129 ? 2.699 4.382 -8.453 1.00 95.50 129 GLU A C 1
ATOM 1061 O O . GLU A 1 129 ? 2.265 5.436 -8.920 1.00 95.50 129 GLU A O 1
ATOM 1066 N N . SER A 1 130 ? 3.872 4.335 -7.813 1.00 94.12 130 SER A N 1
ATOM 1067 C CA . SER A 1 130 ? 4.698 5.507 -7.509 1.00 94.12 130 SER A CA 1
ATOM 1068 C C . SER A 1 130 ? 5.110 6.318 -8.739 1.00 94.12 130 SER A C 1
ATOM 1070 O O . SER A 1 130 ? 5.440 7.497 -8.607 1.00 94.12 130 SER A O 1
ATOM 1072 N N . PHE A 1 131 ? 5.060 5.746 -9.942 1.00 95.12 131 PHE A N 1
ATOM 1073 C CA . PHE A 1 131 ? 5.379 6.447 -11.188 1.00 95.12 131 PHE A CA 1
ATOM 1074 C C . PHE A 1 131 ? 4.141 6.922 -11.952 1.00 95.12 131 PHE A C 1
ATOM 1076 O O . PHE A 1 131 ? 4.283 7.488 -13.024 1.00 95.12 131 PHE A O 1
ATOM 1083 N N . SER A 1 132 ? 2.934 6.752 -11.405 1.00 92.12 132 SER A N 1
ATOM 1084 C CA . SER A 1 132 ? 1.684 7.139 -12.067 1.00 92.12 132 SER A CA 1
ATOM 1085 C C . SER A 1 132 ? 0.973 8.312 -11.393 1.00 92.12 132 SER A C 1
ATOM 1087 O O . SER A 1 132 ? 1.357 8.744 -10.306 1.00 92.12 132 SER A O 1
ATOM 1089 N N . VAL A 1 133 ? -0.048 8.865 -12.045 1.00 91.44 133 VAL A N 1
ATOM 1090 C CA . VAL A 1 133 ? -0.873 9.955 -11.488 1.00 91.44 133 VAL A CA 1
ATOM 1091 C C . VAL A 1 133 ? -2.016 9.437 -10.613 1.00 91.44 133 VAL A C 1
ATOM 1093 O O . VAL A 1 133 ? -2.580 10.182 -9.830 1.00 91.44 133 VAL A O 1
ATOM 1096 N N . ASP A 1 134 ? -2.349 8.159 -10.704 1.00 91.06 134 ASP A N 1
ATOM 1097 C CA . ASP A 1 134 ? -3.472 7.519 -10.020 1.00 91.06 134 ASP A CA 1
ATOM 1098 C C . ASP A 1 134 ? -2.996 6.486 -8.991 1.00 91.06 134 ASP A C 1
ATOM 1100 O O . ASP A 1 134 ? -3.558 5.402 -8.870 1.00 91.06 134 ASP A O 1
ATOM 1104 N N . ALA A 1 135 ? -1.938 6.823 -8.251 1.00 92.25 135 ALA A N 1
ATOM 1105 C CA . ALA A 1 135 ? -1.450 6.025 -7.131 1.00 92.25 135 ALA A CA 1
ATOM 1106 C C . ALA A 1 135 ? -2.501 5.883 -6.007 1.00 92.25 135 ALA A C 1
ATOM 1108 O O . ALA A 1 135 ? -3.456 6.655 -5.916 1.00 92.25 135 ALA A O 1
ATOM 1109 N N . GLY A 1 136 ? -2.347 4.857 -5.175 1.00 94.00 136 GLY A N 1
ATOM 1110 C CA . GLY A 1 136 ? -3.350 4.336 -4.244 1.00 94.00 136 GLY A CA 1
ATOM 1111 C C . GLY A 1 136 ? -4.132 3.143 -4.797 1.00 94.00 136 GLY A C 1
ATOM 1112 O O . GLY A 1 136 ? -4.993 2.605 -4.106 1.00 94.00 136 GLY A O 1
ATOM 1113 N N . TRP A 1 137 ? -3.834 2.716 -6.027 1.00 96.31 137 TRP A N 1
ATOM 1114 C CA . TRP A 1 137 ? -4.591 1.701 -6.755 1.00 96.31 137 TRP A CA 1
ATOM 1115 C C . TRP A 1 137 ? -3.670 0.642 -7.356 1.00 96.31 137 TRP A C 1
ATOM 1117 O O . TRP A 1 137 ? -2.523 0.906 -7.709 1.00 96.31 137 TRP A O 1
ATOM 1127 N N . THR A 1 138 ? -4.183 -0.575 -7.530 1.00 96.81 138 THR A N 1
ATOM 1128 C CA . THR A 1 138 ? -3.429 -1.648 -8.198 1.00 96.81 138 THR A CA 1
ATOM 1129 C C . THR A 1 138 ? -3.354 -1.443 -9.714 1.00 96.81 138 THR A C 1
ATOM 1131 O O . THR A 1 138 ? -2.383 -1.845 -10.351 1.00 96.81 138 THR A O 1
ATOM 1134 N N . GLU A 1 139 ? -4.345 -0.771 -10.297 1.00 96.75 139 GLU A N 1
ATOM 1135 C CA . GLU A 1 139 ? -4.417 -0.493 -11.733 1.00 96.75 139 GLU A CA 1
ATOM 1136 C C . GLU A 1 139 ? -3.147 0.175 -12.314 1.00 96.75 139 GLU A C 1
ATOM 1138 O O . GLU A 1 139 ? -2.600 -0.354 -13.286 1.00 96.75 139 GLU A O 1
ATOM 1143 N N . PRO A 1 140 ? -2.584 1.263 -11.742 1.00 95.00 140 PRO A N 1
ATOM 1144 C CA . PRO A 1 140 ? -1.328 1.841 -12.230 1.00 95.00 140 PRO A CA 1
ATOM 1145 C C . PRO A 1 140 ? -0.115 0.921 -12.099 1.00 95.00 140 PRO A C 1
ATOM 1147 O O . PRO A 1 140 ? 0.819 1.042 -12.895 1.00 95.00 140 PRO A O 1
ATOM 1150 N N . CYS A 1 141 ? -0.105 -0.011 -11.140 1.00 96.44 141 CYS A N 1
ATOM 1151 C CA . CYS A 1 141 ? 0.958 -1.011 -11.057 1.00 96.44 141 CYS A CA 1
ATOM 1152 C C . CYS A 1 141 ? 0.943 -1.903 -12.300 1.00 96.44 141 CYS A C 1
ATOM 1154 O O . CYS A 1 141 ? 1.980 -2.073 -12.942 1.00 96.44 141 CYS A O 1
ATOM 1156 N N . PHE A 1 142 ? -0.229 -2.427 -12.668 1.00 97.19 142 PHE A N 1
ATOM 1157 C CA . PHE A 1 142 ? -0.369 -3.286 -13.843 1.00 97.19 142 PHE A CA 1
ATOM 1158 C C . PHE A 1 142 ? -0.164 -2.522 -15.143 1.00 97.19 142 PHE A C 1
ATOM 1160 O O . PHE A 1 142 ? 0.570 -2.986 -16.015 1.00 97.19 142 PHE A O 1
ATOM 1167 N N . ARG A 1 143 ? -0.733 -1.322 -15.255 1.00 95.00 143 ARG A N 1
ATOM 1168 C CA . ARG A 1 143 ? -0.540 -0.464 -16.423 1.00 95.00 143 ARG A CA 1
ATOM 1169 C C . ARG A 1 143 ? 0.931 -0.132 -16.642 1.00 95.00 143 ARG A C 1
ATOM 1171 O O . ARG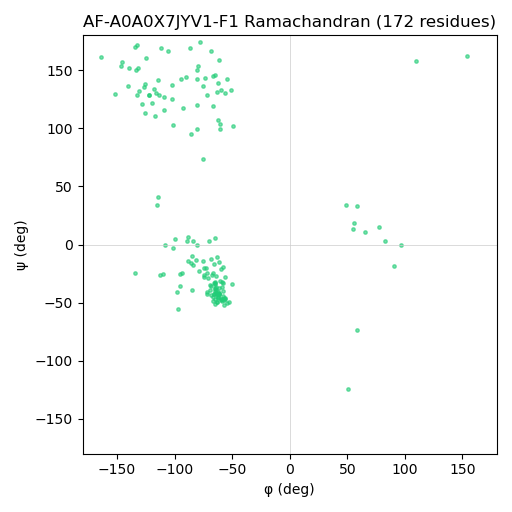 A 1 143 ? 1.421 -0.300 -17.750 1.00 95.00 143 ARG A O 1
ATOM 1178 N N . GLY A 1 144 ? 1.644 0.270 -15.588 1.00 95.25 144 GLY A N 1
ATOM 1179 C CA . GLY A 1 144 ? 3.079 0.544 -15.653 1.00 95.25 144 GLY A CA 1
ATOM 1180 C C . GLY A 1 144 ? 3.917 -0.702 -15.959 1.00 95.25 144 GLY A C 1
ATOM 1181 O O . GLY A 1 144 ? 4.930 -0.611 -16.645 1.00 95.25 144 GLY A O 1
ATOM 1182 N N . ALA A 1 145 ? 3.506 -1.883 -15.487 1.00 97.31 145 ALA A N 1
ATOM 1183 C CA . ALA A 1 145 ? 4.182 -3.134 -15.827 1.00 97.31 145 ALA A CA 1
ATOM 1184 C C . ALA A 1 145 ? 4.022 -3.485 -17.317 1.00 97.31 145 ALA A C 1
ATOM 1186 O O . ALA A 1 145 ? 5.007 -3.816 -17.977 1.00 97.31 145 ALA A O 1
ATOM 1187 N N . ILE A 1 146 ? 2.805 -3.367 -17.858 1.00 95.69 146 ILE A N 1
ATOM 1188 C CA . ILE A 1 146 ? 2.524 -3.578 -19.287 1.00 95.69 146 ILE A CA 1
ATOM 1189 C C . ILE A 1 146 ? 3.290 -2.559 -20.133 1.00 95.69 146 ILE A C 1
ATOM 1191 O O . ILE A 1 146 ? 3.937 -2.938 -21.107 1.00 95.69 146 ILE A O 1
ATOM 1195 N N . ASP A 1 147 ? 3.268 -1.291 -19.729 1.00 95.50 147 ASP A N 1
ATOM 1196 C CA . ASP A 1 147 ? 4.008 -0.209 -20.372 1.00 95.50 147 ASP A CA 1
ATOM 1197 C C . ASP A 1 147 ? 5.512 -0.513 -20.477 1.00 95.50 147 ASP A C 1
ATOM 1199 O O . ASP A 1 147 ? 6.094 -0.490 -21.564 1.00 95.50 147 ASP A O 1
ATOM 1203 N N . THR A 1 148 ? 6.128 -0.909 -19.361 1.00 96.81 148 THR A N 1
ATOM 1204 C CA . THR A 1 148 ? 7.529 -1.339 -19.328 1.00 96.81 148 THR A CA 1
ATOM 1205 C C . THR A 1 148 ? 7.794 -2.494 -20.291 1.00 96.81 148 THR A C 1
ATOM 1207 O O . THR A 1 148 ? 8.762 -2.443 -21.049 1.00 96.81 148 THR A O 1
ATOM 1210 N N . VAL A 1 149 ? 6.941 -3.525 -20.311 1.00 96.31 149 VAL A N 1
ATOM 1211 C CA . VAL A 1 149 ? 7.114 -4.673 -21.219 1.00 96.31 149 VAL A CA 1
ATOM 1212 C C . VAL A 1 149 ? 7.020 -4.244 -22.682 1.00 96.31 149 VAL A C 1
ATOM 1214 O O . VAL A 1 149 ? 7.864 -4.654 -23.477 1.00 96.31 149 VAL A O 1
ATOM 1217 N N . ILE A 1 150 ? 6.064 -3.382 -23.039 1.00 96.12 150 ILE A N 1
ATOM 1218 C CA . ILE A 1 150 ? 5.944 -2.834 -24.398 1.00 96.12 150 ILE A CA 1
ATOM 1219 C C . ILE A 1 150 ? 7.244 -2.129 -24.801 1.00 96.12 150 ILE A C 1
ATOM 1221 O O . ILE A 1 150 ? 7.787 -2.393 -25.876 1.00 96.12 150 ILE A O 1
ATOM 1225 N N . HIS A 1 151 ? 7.787 -1.280 -23.928 1.00 96.38 151 HIS A N 1
ATOM 1226 C CA . HIS A 1 151 ? 9.014 -0.544 -24.218 1.00 96.38 151 HIS A CA 1
ATOM 1227 C C . HIS A 1 151 ? 10.259 -1.443 -24.292 1.00 96.38 151 HIS A C 1
ATOM 1229 O O . HIS A 1 151 ? 11.100 -1.227 -25.169 1.00 96.38 151 HIS A O 1
ATOM 1235 N N . ILE A 1 152 ? 10.351 -2.489 -23.463 1.00 96.44 152 ILE A N 1
ATOM 1236 C CA . ILE A 1 152 ? 11.407 -3.509 -23.562 1.00 96.44 152 ILE A CA 1
ATOM 1237 C C . ILE A 1 152 ? 11.307 -4.249 -24.899 1.00 96.44 152 ILE A C 1
ATOM 1239 O O . ILE A 1 152 ? 12.307 -4.347 -25.607 1.00 96.44 152 ILE A O 1
ATOM 1243 N N . CYS A 1 153 ? 10.120 -4.733 -25.273 1.00 95.44 153 CYS A N 1
ATOM 1244 C CA . CYS A 1 153 ? 9.884 -5.420 -26.545 1.00 95.44 153 CYS A CA 1
ATOM 1245 C C . CYS A 1 153 ? 10.253 -4.540 -27.744 1.00 95.44 153 CYS A C 1
ATOM 1247 O O . CYS A 1 153 ? 10.945 -4.991 -28.655 1.00 95.44 153 CYS A O 1
ATOM 1249 N N . ASN A 1 154 ? 9.865 -3.265 -27.723 1.00 95.06 154 ASN A N 1
ATOM 1250 C CA . ASN A 1 154 ? 10.233 -2.322 -28.773 1.00 95.06 154 ASN A CA 1
ATOM 1251 C C . ASN A 1 154 ? 11.759 -2.125 -28.852 1.00 95.06 154 ASN A C 1
ATOM 1253 O O . ASN A 1 154 ? 12.345 -2.143 -29.936 1.00 95.06 154 ASN A O 1
ATOM 1257 N N . LYS A 1 155 ? 12.440 -1.997 -27.705 1.00 94.69 155 LYS A N 1
ATOM 1258 C CA . LYS A 1 155 ? 13.903 -1.855 -27.648 1.00 94.69 155 LYS A CA 1
ATOM 1259 C C . LYS A 1 155 ? 14.627 -3.094 -28.172 1.00 94.69 155 LYS A C 1
ATOM 1261 O O . LYS A 1 155 ? 15.635 -2.953 -28.862 1.00 94.69 155 LYS A O 1
ATOM 1266 N N . THR A 1 156 ? 14.123 -4.286 -27.864 1.00 94.88 156 THR A N 1
ATOM 1267 C CA . THR A 1 156 ? 14.700 -5.565 -28.301 1.00 94.88 156 THR A CA 1
ATOM 1268 C C . THR A 1 156 ? 14.254 -5.989 -29.699 1.00 94.88 156 THR A C 1
ATOM 1270 O O . THR A 1 156 ? 14.671 -7.048 -30.159 1.00 94.88 156 THR A O 1
ATOM 1273 N N . GLN A 1 157 ? 13.460 -5.160 -30.391 1.00 94.50 157 GLN A N 1
ATOM 1274 C CA . GLN A 1 157 ? 12.915 -5.446 -31.723 1.00 94.50 157 GLN A CA 1
ATOM 1275 C C . GLN A 1 157 ? 12.064 -6.729 -31.749 1.00 94.50 157 GLN A C 1
ATOM 1277 O O . GLN A 1 157 ? 12.035 -7.458 -32.741 1.00 94.50 157 GLN A O 1
ATOM 1282 N N . ALA A 1 158 ? 11.375 -7.020 -30.644 1.00 94.12 158 ALA A N 1
ATOM 1283 C CA . ALA A 1 158 ? 10.437 -8.127 -30.571 1.00 94.12 158 ALA A CA 1
ATOM 1284 C C . ALA A 1 158 ? 9.230 -7.879 -31.488 1.00 94.12 158 ALA A C 1
ATOM 1286 O O . ALA A 1 158 ? 8.755 -6.752 -31.638 1.00 94.12 158 ALA A O 1
ATOM 1287 N N . LEU A 1 159 ? 8.708 -8.956 -32.073 1.00 92.50 159 LEU A N 1
ATOM 1288 C CA . LEU A 1 159 ? 7.479 -8.906 -32.855 1.00 92.50 159 LEU A CA 1
ATOM 1289 C C . LEU A 1 159 ? 6.278 -8.922 -31.908 1.00 92.50 159 LEU A C 1
ATOM 1291 O O . LEU A 1 159 ? 6.088 -9.873 -31.149 1.00 92.50 159 LEU A O 1
ATOM 1295 N N . PHE A 1 160 ? 5.462 -7.874 -31.961 1.00 93.19 160 PHE A N 1
ATOM 1296 C CA . PHE A 1 160 ? 4.202 -7.831 -31.232 1.00 93.19 160 PHE A CA 1
ATOM 1297 C C . PHE A 1 160 ? 3.150 -8.704 -31.929 1.00 93.19 160 PHE A C 1
ATOM 1299 O O . PHE A 1 160 ? 2.997 -8.677 -33.151 1.00 93.19 160 PHE A O 1
ATOM 1306 N N . ASN A 1 161 ? 2.404 -9.481 -31.144 1.00 90.25 161 ASN A N 1
ATOM 1307 C CA . ASN A 1 161 ? 1.312 -10.307 -31.655 1.00 90.25 161 ASN A CA 1
ATOM 130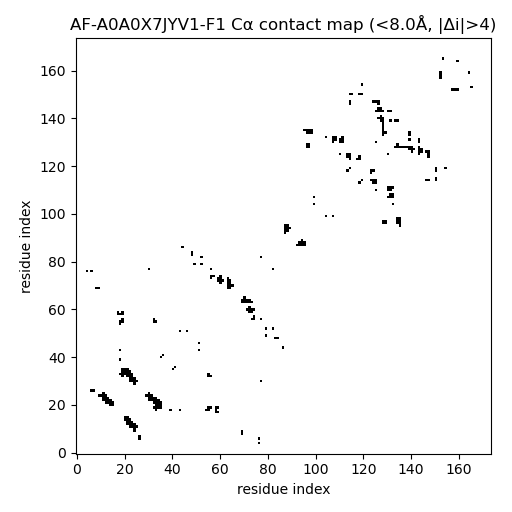8 C C . ASN A 1 161 ? 0.044 -9.475 -31.895 1.00 90.25 161 ASN A C 1
ATOM 1310 O O . ASN A 1 161 ? -0.193 -8.472 -31.227 1.00 90.25 161 ASN A O 1
ATOM 1314 N N . GLY A 1 162 ? -0.809 -9.933 -32.817 1.00 91.00 162 GLY A N 1
ATOM 1315 C CA . GLY A 1 162 ? -2.140 -9.350 -33.026 1.00 91.00 162 GLY A CA 1
ATOM 1316 C C . GLY A 1 162 ? -2.163 -8.035 -33.810 1.00 91.00 162 GLY A C 1
ATOM 1317 O O . GLY A 1 162 ? -3.178 -7.351 -33.793 1.00 91.00 162 GLY A O 1
ATOM 1318 N N . GLY A 1 163 ? -1.071 -7.686 -34.498 1.00 89.31 163 GLY A N 1
ATOM 1319 C CA . GLY A 1 163 ? -0.998 -6.495 -35.352 1.00 89.31 163 GLY A CA 1
ATOM 1320 C C . GLY A 1 163 ? -0.703 -5.187 -34.616 1.00 89.31 163 GLY A C 1
ATOM 1321 O O . GLY A 1 163 ? -0.652 -4.154 -35.271 1.00 89.31 163 GLY A O 1
ATOM 1322 N N . PHE A 1 164 ? -0.476 -5.231 -33.299 1.00 93.00 164 PHE A N 1
ATOM 1323 C CA . PHE A 1 164 ? -0.065 -4.062 -32.524 1.00 93.00 164 PHE A CA 1
ATOM 1324 C C . PHE A 1 164 ? 1.287 -3.521 -33.003 1.00 93.00 164 PHE A C 1
ATOM 1326 O O . PHE A 1 164 ? 2.236 -4.279 -33.224 1.00 93.00 164 PHE A O 1
ATOM 1333 N N . SER A 1 165 ? 1.405 -2.202 -33.072 1.00 92.69 165 SER A N 1
ATOM 1334 C CA . SER A 1 165 ? 2.671 -1.501 -33.232 1.00 92.69 165 SER A CA 1
ATOM 1335 C C . SER A 1 165 ? 2.778 -0.313 -32.276 1.00 92.69 165 SER A C 1
ATOM 1337 O O . SER A 1 165 ? 1.811 0.132 -31.662 1.00 92.69 165 SER A O 1
ATOM 1339 N N . MET A 1 166 ? 3.969 0.285 -32.190 1.00 92.25 166 MET A N 1
ATOM 1340 C CA . MET A 1 166 ? 4.152 1.519 -31.416 1.00 92.25 166 MET A CA 1
ATOM 1341 C C . MET A 1 166 ? 3.352 2.715 -31.964 1.00 92.25 166 MET A C 1
ATOM 1343 O O . MET A 1 166 ? 3.278 3.736 -31.287 1.00 92.25 166 MET A O 1
ATOM 1347 N N . GLN A 1 167 ? 2.759 2.619 -33.162 1.00 91.31 167 GLN A N 1
ATOM 1348 C CA . GLN A 1 167 ? 1.818 3.629 -33.658 1.00 91.31 167 GLN A CA 1
ATOM 1349 C C . GLN A 1 167 ? 0.447 3.536 -32.969 1.00 91.31 167 GLN A C 1
ATOM 1351 O O . GLN A 1 167 ? -0.230 4.554 -32.855 1.00 91.31 167 GLN A O 1
ATOM 1356 N N . ASP A 1 168 ? 0.068 2.354 -32.475 1.00 91.56 168 ASP A N 1
ATOM 1357 C CA . ASP A 1 168 ? -1.170 2.135 -31.716 1.00 91.56 168 ASP A CA 1
ATOM 1358 C C . ASP A 1 168 ? -1.026 2.528 -30.239 1.00 91.56 168 ASP A C 1
ATOM 1360 O O . ASP A 1 168 ? -2.011 2.623 -29.504 1.00 91.56 168 ASP A O 1
ATOM 1364 N N . TYR A 1 169 ? 0.212 2.730 -29.780 1.00 91.00 169 TYR A N 1
ATOM 1365 C CA . TYR A 1 169 ? 0.500 3.049 -28.392 1.00 91.00 169 TYR A CA 1
ATOM 1366 C C . TYR A 1 169 ? -0.142 4.398 -27.992 1.00 91.00 169 TYR A C 1
ATOM 1368 O O . TYR A 1 169 ? 0.047 5.400 -28.693 1.00 91.00 169 TYR A O 1
ATOM 1376 N N . PRO A 1 170 ? -0.867 4.472 -26.856 1.00 85.31 170 PRO A N 1
ATOM 1377 C CA . PRO A 1 170 ? -1.581 5.680 -26.455 1.00 85.31 170 PRO A CA 1
ATOM 1378 C C . PRO A 1 170 ? -0.679 6.914 -26.349 1.00 85.31 170 PRO A C 1
ATOM 1380 O O . PRO A 1 170 ? 0.341 6.923 -25.660 1.00 85.31 170 PRO A O 1
ATOM 1383 N N . ALA A 1 171 ? -1.100 8.009 -26.978 1.00 77.12 171 ALA A N 1
ATOM 1384 C CA . ALA A 1 171 ? -0.463 9.310 -26.839 1.00 77.12 171 ALA A CA 1
ATOM 1385 C C . ALA A 1 171 ? 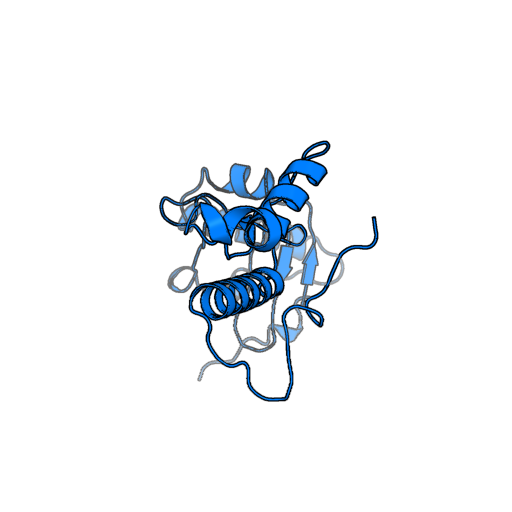-1.433 10.303 -26.194 1.00 77.12 171 ALA A C 1
ATOM 1387 O O . ALA A 1 171 ? -2.569 10.462 -26.643 1.00 77.12 171 ALA A O 1
ATOM 1388 N N . TYR A 1 172 ? -0.972 11.011 -25.159 1.00 68.31 172 TYR A N 1
ATOM 1389 C CA . TYR A 1 172 ? -1.692 12.178 -24.657 1.00 68.31 172 TYR A CA 1
ATOM 1390 C C . TYR A 1 172 ? -1.813 13.216 -25.772 1.00 68.31 172 TYR A C 1
ATOM 1392 O O . TYR A 1 172 ? -0.824 13.521 -26.445 1.00 68.31 172 TYR A O 1
ATOM 1400 N N . LYS A 1 173 ? -3.021 13.756 -25.959 1.00 60.94 173 LYS A N 1
ATOM 1401 C CA . LYS A 1 173 ? -3.207 14.955 -26.774 1.00 60.94 173 LYS A CA 1
ATOM 1402 C C . LYS A 1 173 ? -2.525 16.110 -26.044 1.00 60.94 173 LYS A C 1
ATOM 1404 O O . LYS A 1 173 ? -2.862 16.380 -24.894 1.00 60.94 173 LYS A O 1
ATOM 1409 N N . THR A 1 174 ? -1.538 16.707 -26.698 1.00 50.38 174 THR A N 1
ATOM 1410 C CA . THR A 1 174 ? -0.946 17.993 -26.313 1.00 50.38 174 THR A CA 1
ATOM 1411 C C . THR A 1 174 ? -1.908 19.127 -26.601 1.00 50.38 174 THR A C 1
ATOM 1413 O O . THR A 1 174 ? -2.547 19.057 -27.678 1.00 50.38 174 THR A O 1
#

Radius of gyration: 23.14 Å; Cα contacts (8 Å, |Δi|>4): 180; chains: 1; bounding box: 49×47×60 Å

Sequence (174 aa):
MYTSLKILSLPQTIVTDCLAHEFYNNTYDYILLSYTWEDDAKKLSIFNDREFLNKCTAELDRFLLNSSNIKQKISPYISPEQAMVQRWMNKNSLGCAKLYRAGAYYEAVTLMKYNREFSYTSNLYLCGESFSVDAGWTEPCFRGAIDTVIHICNKTQALFNGGFSMQDYPAYKT

Foldseek 3Di:
DDPPPPPVLPDQWDADPDLQRIWGDDRPLDISLHDDDDVSLVVLVVDDLLRSVVRSQVVQQVVQCPDPRRNDGCVVSDDSVPDDDDDCCDPPRVHDKDDDDPPCQVVLVCLLCCLVPPCLPPVDADADRNSHPDMPDCVRRVVSVVSRVLSVCVSVVHDDPPPDDPVPPDDDDD

InterPro domains:
  IPR002937 Amine oxidase [PF01593] (24-139)
  IPR036188 FAD/NAD(P)-binding domain superfamily [G3DSA:3.50.50.60] (109-156)

Secondary structure (DSSP, 8-state):
------GGGS-SEEE-SSTTBEEEE-SSS-EEEEE--HHHHHHHTTS-HHHHHHHHHHHHHHHHHHSSS----SGGG--GGG-----SSSTTTSSSS--PPTT-HHHHHHHHTHHHHHHHHH-----SGGGSSS-SSHHHHHHHHHHHHHHHHHHTTPPPGGG--TTTS-----

Mean predicted aligned error: 6.2 Å